Protein AF-A0A177WZE9-F1 (afdb_monomer)

Mean predicted aligned error: 14.13 Å

Structure (mmCIF, N/CA/C/O backbone):
data_AF-A0A177WZE9-F1
#
_entry.id   AF-A0A177WZE9-F1
#
loop_
_atom_site.group_PDB
_atom_site.id
_atom_site.type_symbol
_atom_site.label_atom_id
_atom_site.label_alt_id
_atom_site.label_comp_id
_atom_site.label_asym_id
_atom_site.label_entity_id
_atom_site.label_seq_id
_atom_site.pdbx_PDB_ins_code
_atom_site.Cartn_x
_atom_site.Cartn_y
_atom_site.Cartn_z
_atom_site.occupancy
_atom_site.B_iso_or_equiv
_atom_site.auth_seq_id
_atom_site.auth_comp_id
_atom_site.auth_asym_id
_atom_site.auth_atom_id
_atom_site.pdbx_PDB_model_num
ATOM 1 N N . MET A 1 1 ? -61.188 43.857 -33.840 1.00 42.66 1 MET A N 1
ATOM 2 C CA . MET A 1 1 ? -60.409 44.611 -34.846 1.00 42.66 1 MET A CA 1
ATOM 3 C C . MET A 1 1 ? -59.481 45.565 -34.112 1.00 42.66 1 MET A C 1
ATOM 5 O O . MET A 1 1 ? -59.879 46.108 -33.093 1.00 42.66 1 MET A O 1
ATOM 9 N N . SER A 1 2 ? -58.241 45.613 -34.587 1.00 43.88 2 SER A N 1
ATOM 10 C CA . SER A 1 2 ? -56.995 46.125 -34.006 1.00 43.88 2 SER A CA 1
ATOM 11 C C . SER A 1 2 ? -56.994 47.527 -33.392 1.00 43.88 2 SER A C 1
ATOM 13 O O . SER A 1 2 ? -57.541 48.448 -33.984 1.00 43.88 2 SER A O 1
ATOM 15 N N . SER A 1 3 ? -56.200 47.677 -32.324 1.00 51.22 3 SER A N 1
ATOM 16 C CA . SER A 1 3 ? -55.389 48.871 -32.043 1.00 51.22 3 SER A CA 1
ATOM 17 C C . SER A 1 3 ? -54.053 48.431 -31.434 1.00 51.22 3 SER A C 1
ATOM 19 O O . SER A 1 3 ? -54.026 47.704 -30.443 1.00 51.22 3 SER A O 1
ATOM 21 N N . ALA A 1 4 ? -52.959 48.825 -32.084 1.00 50.69 4 ALA A N 1
ATOM 22 C CA . ALA A 1 4 ? -51.582 48.535 -31.706 1.00 50.69 4 ALA A CA 1
ATOM 23 C C . ALA A 1 4 ? -51.112 49.460 -30.574 1.00 50.69 4 ALA A C 1
ATOM 25 O O . ALA A 1 4 ? -51.433 50.647 -30.576 1.00 50.69 4 ALA A O 1
ATOM 26 N N . ILE A 1 5 ? -50.296 48.932 -29.659 1.00 47.12 5 ILE A N 1
ATOM 27 C CA . ILE A 1 5 ? -49.427 49.741 -28.801 1.00 47.12 5 ILE A CA 1
ATOM 28 C C . ILE A 1 5 ? -48.000 49.250 -29.019 1.00 47.12 5 ILE A C 1
ATOM 30 O O . ILE A 1 5 ? -47.681 48.078 -28.833 1.00 47.12 5 ILE A O 1
ATOM 34 N N . VAL A 1 6 ? -47.183 50.184 -29.491 1.00 52.0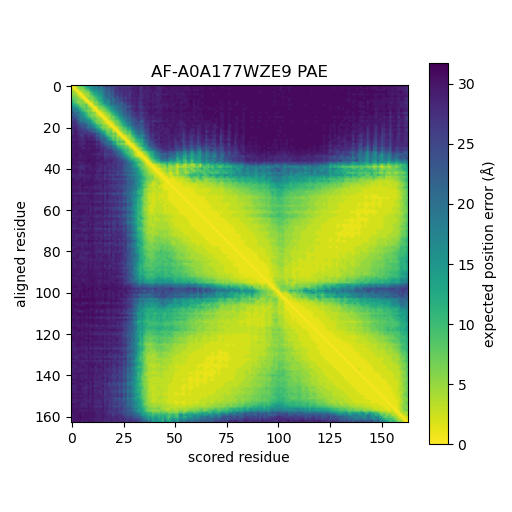0 6 VAL A N 1
ATOM 35 C CA . VAL A 1 6 ? -45.767 50.056 -29.813 1.00 52.00 6 VAL A CA 1
ATOM 36 C C . VAL A 1 6 ? -44.980 50.298 -28.529 1.00 52.00 6 VAL A C 1
ATOM 38 O O . VAL A 1 6 ? -45.183 51.323 -27.881 1.00 52.00 6 VAL A O 1
ATOM 41 N N . VAL A 1 7 ? -44.071 49.392 -28.172 1.00 44.47 7 VAL A N 1
ATOM 42 C CA . VAL A 1 7 ? -43.011 49.675 -27.196 1.00 44.47 7 VAL A CA 1
ATOM 43 C C . VAL A 1 7 ? -41.685 49.244 -27.807 1.00 44.47 7 VAL A C 1
ATOM 45 O O . VAL A 1 7 ? -41.470 48.073 -28.107 1.00 44.47 7 VAL A O 1
ATOM 48 N N . SER A 1 8 ? -40.835 50.244 -28.029 1.00 43.09 8 SER A N 1
ATOM 49 C CA . SER A 1 8 ? -39.489 50.150 -28.581 1.00 43.09 8 SER A CA 1
ATOM 50 C C . SER A 1 8 ? -38.566 49.312 -27.701 1.00 43.09 8 SER A C 1
ATOM 52 O O . SER A 1 8 ? -38.326 49.658 -26.545 1.00 43.09 8 SER A O 1
ATOM 54 N N . THR A 1 9 ? -37.955 48.277 -28.266 1.00 48.22 9 THR A N 1
ATOM 55 C CA . THR A 1 9 ? -36.716 47.709 -27.730 1.00 48.22 9 THR A CA 1
ATOM 56 C C . THR A 1 9 ? -35.551 48.451 -28.372 1.00 48.22 9 THR A C 1
ATOM 58 O O . THR A 1 9 ? -35.278 48.291 -29.558 1.00 48.22 9 THR A O 1
ATOM 61 N N . SER A 1 10 ? -34.910 49.321 -27.593 1.00 46.50 10 SER A N 1
ATOM 62 C CA . SER A 1 10 ? -33.659 49.978 -27.965 1.00 46.50 10 SER A CA 1
ATOM 63 C C . SER A 1 10 ? -32.565 48.921 -28.092 1.00 46.50 10 SER A C 1
ATOM 65 O O . SER A 1 10 ? -32.065 48.411 -27.093 1.00 46.50 10 SER A O 1
ATOM 67 N N . GLU A 1 11 ? -32.212 48.590 -29.325 1.00 50.66 11 GLU A N 1
ATOM 68 C CA . GLU A 1 11 ? -31.071 47.753 -29.665 1.00 50.66 11 GLU A CA 1
ATOM 69 C C . GLU A 1 11 ? -29.803 48.622 -29.580 1.00 50.66 11 GLU A C 1
ATOM 71 O O . GLU A 1 11 ? -29.525 49.431 -30.461 1.00 50.66 11 GLU A O 1
ATOM 76 N N . SER A 1 12 ? -29.061 48.515 -28.474 1.00 52.50 12 SER A N 1
ATOM 77 C CA . SER A 1 12 ? -27.662 48.958 -28.433 1.00 52.50 12 SER A CA 1
ATOM 78 C C . SER A 1 12 ? -26.795 47.805 -28.937 1.00 52.50 12 SER A C 1
ATOM 80 O O . SER A 1 12 ? -26.857 46.728 -28.338 1.00 52.50 12 SER A O 1
ATOM 82 N N . PRO A 1 13 ? -25.968 47.981 -29.982 1.00 56.03 13 PRO A N 1
ATOM 83 C CA . PRO A 1 13 ? -25.019 46.948 -30.361 1.00 56.03 13 PRO A CA 1
ATOM 84 C C . PRO A 1 13 ? -23.968 46.805 -29.253 1.00 56.03 13 PRO A C 1
ATOM 86 O O . PRO A 1 13 ? -23.344 47.780 -28.828 1.00 56.03 13 PRO A O 1
ATOM 89 N N . ALA A 1 14 ? -23.798 45.578 -28.759 1.00 50.84 14 ALA A N 1
ATOM 90 C CA . ALA A 1 14 ? -22.711 45.231 -27.856 1.00 50.84 14 ALA A CA 1
ATOM 91 C C . ALA A 1 14 ? -21.355 45.425 -28.569 1.00 50.84 14 ALA A C 1
ATOM 93 O O . ALA A 1 14 ? -21.261 45.179 -29.774 1.00 50.84 14 ALA A O 1
ATOM 94 N N . PRO A 1 15 ? -20.301 45.862 -27.858 1.00 50.53 15 PRO A N 1
ATOM 95 C CA . PRO A 1 15 ? -18.991 46.092 -28.453 1.00 50.53 15 PRO A CA 1
ATOM 96 C C . PRO A 1 15 ? -18.382 44.780 -28.961 1.00 50.53 15 PRO A C 1
ATOM 98 O O . PRO A 1 15 ? -18.280 43.796 -28.227 1.00 50.53 15 PRO A O 1
ATOM 101 N N . THR A 1 16 ? -17.952 44.785 -30.221 1.00 48.97 16 THR A N 1
ATOM 102 C CA . THR A 1 16 ? -17.161 43.714 -30.827 1.00 48.97 16 THR A CA 1
ATOM 103 C C . THR A 1 16 ? -15.788 43.682 -30.159 1.00 48.97 16 THR A C 1
ATOM 105 O O . THR A 1 16 ? -14.954 44.551 -30.406 1.00 48.97 16 THR A O 1
ATOM 108 N N . PHE A 1 17 ? -15.549 42.695 -29.299 1.00 52.44 17 PHE A N 1
ATOM 109 C CA . PHE A 1 17 ? -14.203 42.379 -28.833 1.00 52.44 17 PHE A CA 1
ATOM 110 C C . PHE A 1 17 ? -13.516 41.507 -29.887 1.00 52.44 17 PHE A C 1
ATOM 112 O O . PHE A 1 17 ? -13.945 40.384 -30.151 1.00 52.44 17 PHE A O 1
ATOM 119 N N . GLU A 1 18 ? -12.457 42.037 -30.501 1.00 51.25 18 GLU A N 1
ATOM 120 C CA . GLU A 1 18 ? -11.486 41.238 -31.250 1.00 51.25 18 GLU A CA 1
ATOM 121 C C . GLU A 1 18 ? -10.925 40.124 -30.349 1.00 51.25 18 GLU A C 1
ATOM 123 O O . GLU A 1 18 ? -10.558 40.392 -29.199 1.00 51.25 18 GLU A O 1
ATOM 128 N N . PRO A 1 19 ? -10.816 38.876 -30.833 1.00 46.66 19 PRO A N 1
ATOM 129 C CA . PRO A 1 19 ? -10.099 37.850 -30.102 1.00 46.66 19 PRO A CA 1
ATOM 130 C C . PRO A 1 19 ? -8.591 38.111 -30.205 1.00 46.66 19 PRO A C 1
ATOM 132 O O . PRO A 1 19 ? -7.991 38.014 -31.275 1.00 46.66 19 PRO A O 1
ATOM 135 N N . SER A 1 20 ? -7.974 38.412 -29.063 1.00 49.28 20 SER A N 1
ATOM 136 C CA . SER A 1 20 ? -6.521 38.390 -28.884 1.00 49.28 20 SER A CA 1
ATOM 137 C C . SER A 1 20 ? -5.935 37.032 -29.307 1.00 49.28 20 SER A C 1
ATOM 139 O O . SER A 1 20 ? -6.577 35.995 -29.097 1.00 49.28 20 SER A O 1
ATOM 141 N N . PRO A 1 21 ? -4.706 36.997 -29.856 1.00 44.19 21 PRO A N 1
ATOM 142 C CA . PRO A 1 21 ? -4.074 35.758 -30.285 1.00 44.19 21 PRO A CA 1
ATOM 143 C C . PRO A 1 21 ? -3.909 34.828 -29.083 1.00 44.19 21 PRO A C 1
ATOM 145 O O . PRO A 1 21 ? -3.217 35.136 -28.113 1.00 44.19 21 PRO A O 1
ATOM 148 N N . SER A 1 22 ? -4.591 33.686 -29.147 1.00 38.25 22 SER A N 1
ATOM 149 C CA . SER A 1 22 ? -4.515 32.658 -28.121 1.00 38.25 22 SER A CA 1
ATOM 150 C C . SER A 1 22 ? -3.122 32.047 -28.134 1.00 38.25 22 SER A C 1
ATOM 152 O O . SER A 1 22 ? -2.678 31.465 -29.122 1.00 38.25 22 SER A O 1
ATOM 154 N N . THR A 1 23 ? -2.429 32.196 -27.013 1.00 43.56 23 THR A N 1
ATOM 155 C CA . THR A 1 23 ? -1.255 31.409 -26.668 1.00 43.56 23 THR A CA 1
ATOM 156 C C . THR A 1 23 ? -1.685 29.946 -26.612 1.00 43.56 23 THR A C 1
ATOM 158 O O . THR A 1 23 ? -2.382 29.537 -25.685 1.00 43.56 23 THR A O 1
ATOM 161 N N . SER A 1 24 ? -1.297 29.152 -27.608 1.00 38.94 24 SER A N 1
ATOM 162 C CA . SER A 1 24 ? -1.459 27.696 -27.600 1.00 38.94 24 SER A CA 1
ATOM 163 C C . SER A 1 24 ? -0.492 27.078 -26.590 1.00 38.94 24 SER A C 1
ATOM 165 O O . SER A 1 24 ? 0.493 26.436 -26.944 1.00 38.94 24 SER A O 1
ATOM 167 N N . GLY A 1 25 ? -0.758 27.302 -25.305 1.00 39.25 25 GLY A N 1
ATOM 168 C CA . GLY A 1 25 ? -0.211 26.509 -24.219 1.00 39.25 25 GLY A CA 1
ATOM 169 C C . GLY A 1 25 ? -0.924 25.166 -24.215 1.00 39.25 25 GLY A C 1
ATOM 170 O O . GLY A 1 25 ? -1.951 25.003 -23.565 1.00 39.25 25 GLY A O 1
ATOM 171 N N . SER A 1 26 ? -0.398 24.208 -24.975 1.00 35.06 26 SER A N 1
ATOM 172 C CA . SER A 1 26 ? -0.750 22.798 -24.823 1.00 35.06 26 SER A CA 1
ATOM 173 C C . SER A 1 26 ? -0.264 22.341 -23.443 1.00 35.06 26 SER A C 1
ATOM 175 O O . SER A 1 26 ? 0.868 21.889 -23.272 1.00 35.06 26 SER A O 1
ATOM 177 N N . SER A 1 27 ? -1.118 22.479 -22.437 1.00 36.44 27 SER A N 1
ATOM 178 C CA . SER A 1 27 ? -1.025 21.709 -21.203 1.00 36.44 27 SER A CA 1
ATOM 179 C C . SER A 1 27 ? -1.871 20.461 -21.411 1.00 36.44 27 SER A C 1
ATOM 181 O O . SER A 1 27 ? -3.079 20.465 -21.182 1.00 36.44 27 SER A O 1
ATOM 183 N N . SER A 1 28 ? -1.240 19.407 -21.929 1.00 37.03 28 SER A N 1
ATOM 184 C CA . SER A 1 28 ? -1.854 18.080 -21.948 1.00 37.03 28 SER A CA 1
ATOM 185 C C . SER A 1 28 ? -2.088 17.622 -20.503 1.00 37.03 28 SER A C 1
ATOM 187 O O . SER A 1 28 ? -1.255 17.904 -19.637 1.00 37.03 28 SER A O 1
ATOM 189 N N . PRO A 1 29 ? -3.224 16.969 -20.214 1.00 44.38 29 PRO A N 1
ATOM 190 C CA . PRO A 1 29 ? -3.600 16.629 -18.855 1.00 44.38 29 PRO A CA 1
ATOM 191 C C . PRO A 1 29 ? -2.622 15.603 -18.286 1.00 44.38 29 PRO A C 1
ATOM 193 O O . PRO A 1 29 ? -2.281 14.620 -18.945 1.00 44.38 29 PRO A O 1
ATOM 196 N N . SER A 1 30 ? -2.222 15.822 -17.036 1.00 44.66 30 SER A N 1
ATOM 197 C CA . SER A 1 30 ? -1.612 14.824 -16.161 1.00 44.66 30 SER A CA 1
ATOM 198 C C . SER A 1 30 ? -2.611 13.685 -15.947 1.00 44.66 30 SER A C 1
ATOM 200 O O . SER A 1 30 ? -3.354 13.654 -14.968 1.00 44.66 30 SER A O 1
ATOM 202 N N . GLY A 1 31 ? -2.685 12.785 -16.923 1.00 34.53 31 GLY A N 1
ATOM 203 C CA . GLY A 1 31 ? -3.415 11.539 -16.830 1.00 34.53 31 GLY A CA 1
ATOM 204 C C . GLY A 1 31 ? -2.629 10.587 -15.948 1.00 34.53 31 GLY A C 1
ATOM 205 O O . GLY A 1 31 ? -1.679 9.962 -16.401 1.00 34.53 31 GLY A O 1
ATOM 206 N N . SER A 1 32 ? -3.058 10.461 -14.699 1.00 39.91 32 SER A N 1
ATOM 207 C CA . SER A 1 32 ? -2.791 9.342 -13.794 1.00 39.91 32 SER A CA 1
ATOM 208 C C . SER A 1 32 ? -3.469 8.058 -14.301 1.00 39.91 32 SER A C 1
ATOM 210 O O . SER A 1 32 ? -4.258 7.418 -13.609 1.00 39.91 32 SER A O 1
ATOM 212 N N . GLY A 1 33 ? -3.206 7.710 -15.558 1.00 37.84 33 GLY A N 1
ATOM 213 C CA . GLY A 1 33 ? -3.450 6.383 -16.098 1.00 37.84 33 GLY A CA 1
ATOM 214 C C . GLY A 1 33 ? -2.174 5.561 -15.947 1.00 37.84 33 GLY A C 1
ATOM 215 O O . GLY A 1 33 ? -1.088 6.139 -16.027 1.00 37.84 33 GLY A O 1
ATOM 216 N N . PRO A 1 34 ? -2.267 4.237 -15.731 1.00 44.34 34 PRO A N 1
ATOM 217 C CA . PRO A 1 34 ? -1.082 3.398 -15.813 1.00 44.34 34 PRO A CA 1
ATOM 218 C C . PRO A 1 34 ? -0.407 3.655 -17.169 1.00 44.34 34 PRO A C 1
ATOM 220 O O . PRO A 1 34 ? -1.127 3.813 -18.168 1.00 44.34 34 PRO A O 1
ATOM 223 N N . PRO A 1 35 ? 0.936 3.730 -17.225 1.00 51.84 35 PRO A N 1
ATOM 224 C CA . PRO A 1 35 ? 1.638 3.879 -18.489 1.00 51.84 35 PRO A CA 1
ATOM 225 C C . PRO A 1 35 ? 1.098 2.822 -19.449 1.00 51.84 35 PRO A C 1
ATOM 227 O O . PRO A 1 35 ? 0.908 1.665 -19.064 1.00 51.84 35 PRO A O 1
ATOM 230 N N . SER A 1 36 ? 0.762 3.237 -20.673 1.00 48.22 36 SER A N 1
ATOM 231 C CA . SER A 1 36 ? 0.282 2.313 -21.699 1.00 48.22 36 SER A CA 1
ATOM 232 C C . SER A 1 36 ? 1.358 1.249 -21.868 1.00 48.22 36 SER A C 1
ATOM 234 O O . SER A 1 36 ? 2.426 1.538 -22.396 1.00 48.22 36 SER A O 1
ATOM 236 N N . ALA A 1 37 ? 1.108 0.057 -21.324 1.00 56.72 37 ALA A N 1
ATOM 237 C CA . ALA A 1 37 ? 2.094 -1.002 -21.162 1.00 56.72 37 ALA A CA 1
ATOM 238 C C . ALA A 1 37 ? 2.401 -1.647 -22.518 1.00 56.72 37 ALA A C 1
ATOM 240 O O . ALA A 1 37 ? 1.994 -2.771 -22.811 1.00 56.72 37 ALA A O 1
ATOM 241 N N . ILE A 1 38 ? 3.084 -0.903 -23.382 1.00 67.69 38 ILE A N 1
ATOM 242 C CA . ILE A 1 38 ? 3.558 -1.380 -24.668 1.00 67.69 38 ILE A CA 1
ATOM 243 C C . ILE A 1 38 ? 4.840 -2.156 -24.381 1.00 67.69 38 ILE A C 1
ATOM 245 O O . ILE A 1 38 ? 5.869 -1.592 -24.018 1.00 67.69 38 ILE A O 1
ATOM 249 N N . LEU A 1 39 ? 4.772 -3.479 -24.515 1.00 77.19 39 LEU A N 1
ATOM 250 C CA . LEU A 1 39 ? 5.973 -4.305 -24.540 1.00 77.19 39 LEU A CA 1
ATOM 251 C C . LEU A 1 39 ? 6.741 -3.997 -25.824 1.00 77.19 39 LEU A C 1
ATOM 253 O O . LEU A 1 39 ? 6.218 -4.192 -26.925 1.00 77.19 39 LEU A O 1
ATOM 257 N N . PHE A 1 40 ? 7.991 -3.561 -25.691 1.00 78.69 40 PHE A N 1
ATOM 258 C CA . PHE A 1 40 ? 8.844 -3.370 -26.856 1.00 78.69 40 PHE A CA 1
ATOM 259 C C . PHE A 1 40 ? 9.209 -4.729 -27.462 1.00 78.69 40 PHE A C 1
ATOM 261 O O . PHE A 1 40 ? 9.665 -5.636 -26.756 1.00 78.69 40 PHE A O 1
ATOM 268 N N . GLN A 1 41 ? 8.997 -4.871 -28.772 1.00 80.62 41 GLN A N 1
ATOM 269 C CA . GLN A 1 41 ? 9.392 -6.055 -29.539 1.00 80.62 41 GLN A CA 1
ATOM 270 C C . GLN A 1 41 ? 10.912 -6.077 -29.748 1.00 80.62 41 GLN A C 1
ATOM 272 O O . GLN A 1 41 ? 11.508 -5.008 -29.813 1.00 80.62 41 GLN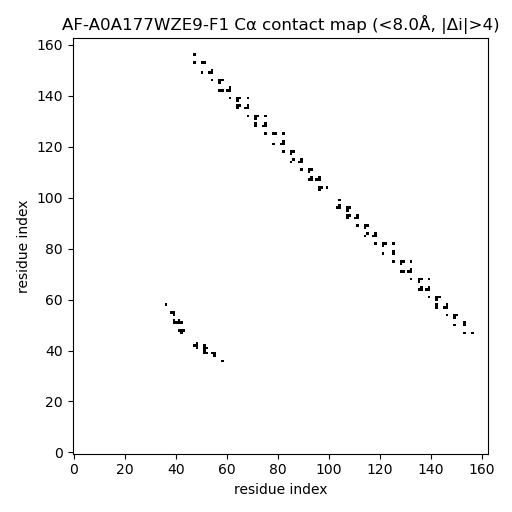 A O 1
ATOM 277 N N . PRO A 1 42 ? 11.556 -7.249 -29.886 1.00 77.88 42 PRO A N 1
ATOM 278 C CA . PRO A 1 42 ? 12.998 -7.342 -30.124 1.00 77.88 42 PRO A CA 1
ATOM 279 C C . PRO A 1 42 ? 13.469 -6.481 -31.311 1.00 77.88 42 PRO A C 1
ATOM 281 O O . PRO A 1 42 ? 12.817 -6.456 -32.353 1.00 77.88 42 PRO A O 1
ATOM 284 N N . HIS A 1 43 ? 14.614 -5.806 -31.160 1.00 79.12 43 HIS A N 1
ATOM 285 C CA . HIS A 1 43 ? 15.216 -4.944 -32.185 1.00 79.12 43 HIS A CA 1
ATOM 286 C C . HIS A 1 43 ? 16.503 -5.566 -32.747 1.00 79.12 43 HIS A C 1
ATOM 288 O O . HIS A 1 43 ? 17.180 -6.323 -32.052 1.00 79.12 43 HIS A O 1
ATOM 294 N N . SER A 1 44 ? 16.841 -5.261 -34.002 1.00 81.25 44 SER A N 1
ATOM 295 C CA . SER A 1 44 ? 18.051 -5.772 -34.663 1.00 81.25 44 SER A CA 1
ATOM 296 C C . SER A 1 44 ? 19.329 -5.087 -34.170 1.00 81.25 44 SER A C 1
ATOM 298 O O . SER A 1 44 ? 20.354 -5.746 -34.017 1.00 81.25 44 SER A O 1
ATOM 300 N N . ASP A 1 45 ? 19.270 -3.781 -33.891 1.00 83.81 45 ASP A N 1
ATOM 301 C CA . ASP A 1 45 ? 20.356 -3.064 -33.218 1.00 83.81 45 ASP A CA 1
ATOM 302 C C . ASP A 1 45 ? 20.497 -3.525 -31.759 1.00 83.81 45 ASP A C 1
ATOM 304 O O . ASP A 1 45 ? 19.559 -3.428 -30.962 1.00 83.81 45 ASP A O 1
ATOM 308 N N . THR A 1 46 ? 21.694 -3.990 -31.401 1.00 84.12 46 THR A N 1
ATOM 309 C CA . THR A 1 46 ? 22.013 -4.539 -30.078 1.00 84.12 46 THR A CA 1
ATOM 310 C C . THR A 1 46 ? 21.831 -3.525 -28.943 1.00 84.12 46 THR A C 1
ATOM 312 O O . THR A 1 46 ? 21.439 -3.906 -27.838 1.00 84.12 46 THR A O 1
ATOM 315 N N . ARG A 1 47 ? 22.110 -2.232 -29.166 1.00 83.44 47 ARG A N 1
ATOM 316 C CA . ARG A 1 47 ? 21.967 -1.193 -28.130 1.00 83.44 47 ARG A CA 1
ATOM 317 C C . ARG A 1 47 ? 20.494 -0.919 -27.845 1.00 83.44 47 ARG A C 1
ATOM 319 O O . ARG A 1 47 ? 20.103 -0.885 -26.678 1.00 83.44 47 ARG A O 1
ATOM 326 N N . VAL A 1 48 ? 19.680 -0.797 -28.892 1.00 85.94 48 VAL A N 1
ATOM 327 C CA . VAL A 1 48 ? 18.224 -0.623 -28.782 1.00 85.94 48 VAL A CA 1
ATOM 328 C C . VAL A 1 48 ? 17.576 -1.872 -28.173 1.00 85.94 48 VAL A C 1
ATOM 330 O O . VAL A 1 48 ? 16.775 -1.762 -27.246 1.00 85.94 48 VAL A O 1
ATOM 333 N N . ALA A 1 49 ? 17.995 -3.070 -28.594 1.00 87.06 49 ALA A N 1
ATOM 334 C CA . ALA A 1 49 ? 17.502 -4.336 -28.052 1.00 87.06 49 ALA A CA 1
ATOM 335 C C . ALA A 1 49 ? 17.762 -4.477 -26.541 1.00 87.06 49 ALA A C 1
ATOM 337 O O . ALA A 1 49 ? 16.887 -4.928 -25.796 1.00 87.06 49 ALA A O 1
ATOM 338 N N . ASN A 1 50 ? 18.937 -4.048 -26.068 1.00 88.94 50 ASN A N 1
ATOM 339 C CA . ASN A 1 50 ? 19.265 -4.052 -24.642 1.00 88.94 50 ASN A CA 1
ATOM 340 C C . ASN A 1 50 ? 18.363 -3.105 -23.839 1.00 88.94 50 ASN A C 1
ATOM 342 O O . ASN A 1 50 ? 17.902 -3.472 -22.758 1.00 88.94 50 ASN A O 1
ATOM 346 N N . LEU A 1 51 ? 18.070 -1.912 -24.367 1.00 91.31 51 LEU A N 1
ATOM 347 C CA . LEU A 1 51 ? 17.160 -0.964 -23.717 1.00 91.31 51 LEU A CA 1
ATOM 348 C C . LEU A 1 51 ? 15.722 -1.481 -23.678 1.00 91.31 51 LEU A C 1
ATOM 350 O O . LEU A 1 51 ? 15.072 -1.379 -22.641 1.00 91.31 51 LEU A O 1
ATOM 354 N N . PHE A 1 52 ? 15.247 -2.095 -24.762 1.00 92.50 52 PHE A N 1
ATOM 355 C CA . PHE A 1 52 ? 13.919 -2.710 -24.820 1.00 92.50 52 PHE A CA 1
ATOM 356 C C . PHE A 1 52 ? 13.779 -3.844 -23.804 1.00 92.50 52 PHE A C 1
ATOM 358 O O . PHE A 1 52 ? 12.806 -3.900 -23.052 1.00 92.50 52 PHE A O 1
ATOM 365 N N . SER A 1 53 ? 14.778 -4.727 -23.735 1.00 92.00 53 SER A N 1
ATOM 366 C CA . SER A 1 53 ? 14.825 -5.812 -22.752 1.00 92.00 53 SER A CA 1
ATOM 367 C C . SER A 1 53 ? 14.813 -5.278 -21.314 1.00 92.00 53 SER A C 1
ATOM 369 O O . SER A 1 53 ? 14.065 -5.767 -20.459 1.00 92.00 53 SER A O 1
ATOM 371 N N . TYR A 1 54 ? 15.592 -4.225 -21.053 1.00 94.00 54 TYR A N 1
ATOM 372 C CA . TYR A 1 54 ? 15.633 -3.574 -19.749 1.00 94.00 54 TYR A CA 1
ATOM 373 C C . TYR A 1 54 ? 14.293 -2.919 -19.384 1.00 94.00 54 TYR A C 1
ATOM 375 O O . TYR A 1 54 ? 13.787 -3.165 -18.289 1.00 94.00 54 TYR A O 1
ATOM 383 N N . TYR A 1 55 ? 13.665 -2.180 -20.306 1.00 94.19 55 TYR A N 1
ATOM 384 C CA . TYR A 1 55 ? 12.327 -1.610 -20.112 1.00 94.19 55 TYR A CA 1
ATOM 385 C C . TYR A 1 55 ? 11.296 -2.695 -19.797 1.00 94.19 55 TYR A C 1
ATOM 387 O O . TYR A 1 55 ? 10.596 -2.613 -18.792 1.00 94.19 55 TYR A O 1
ATOM 395 N N . ASN A 1 56 ? 11.250 -3.761 -20.600 1.00 92.69 56 ASN A N 1
ATOM 396 C CA . ASN A 1 56 ? 10.311 -4.866 -20.404 1.00 92.69 56 ASN A CA 1
ATOM 397 C C . ASN A 1 56 ? 10.514 -5.565 -19.048 1.00 92.69 56 ASN A C 1
ATOM 399 O O . ASN A 1 56 ? 9.555 -6.053 -18.447 1.00 92.69 56 ASN A O 1
ATOM 403 N N . THR A 1 57 ? 11.751 -5.614 -18.548 1.00 94.50 57 THR A N 1
ATOM 404 C CA . THR A 1 57 ? 12.057 -6.138 -17.210 1.00 94.50 57 THR A CA 1
ATOM 405 C C . THR A 1 57 ? 11.511 -5.221 -16.118 1.00 94.50 57 THR A C 1
ATOM 407 O O . THR A 1 57 ? 10.855 -5.704 -15.195 1.00 94.50 57 THR A O 1
ATOM 410 N N . LEU A 1 58 ? 11.726 -3.907 -16.238 1.00 95.69 58 LEU A N 1
ATOM 411 C CA . LEU A 1 58 ? 11.171 -2.923 -15.307 1.00 95.69 58 LEU A CA 1
ATOM 412 C C . LEU A 1 58 ? 9.638 -2.942 -15.312 1.00 95.69 58 LEU A C 1
ATOM 414 O O . LEU A 1 58 ? 9.041 -2.965 -14.243 1.00 95.69 58 LEU A O 1
ATOM 418 N N . LEU A 1 59 ? 9.007 -3.038 -16.485 1.00 94.62 59 LEU A N 1
ATOM 419 C CA . LEU A 1 59 ? 7.553 -3.130 -16.631 1.00 94.62 59 LEU A CA 1
ATOM 420 C C . LEU A 1 59 ? 6.976 -4.356 -15.907 1.00 94.62 59 LEU A C 1
ATOM 422 O O . LEU A 1 59 ? 5.959 -4.253 -15.225 1.00 94.62 59 LEU A O 1
ATOM 426 N N . LYS A 1 60 ? 7.636 -5.519 -15.996 1.00 93.94 60 LYS A N 1
ATOM 427 C CA . LYS A 1 60 ? 7.225 -6.714 -15.236 1.00 93.94 60 LYS A CA 1
ATOM 428 C C 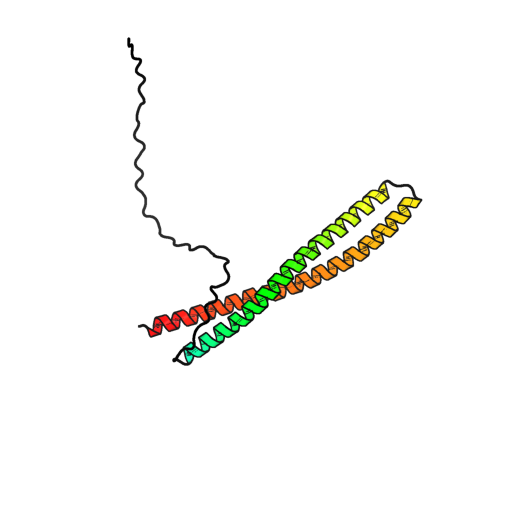. LYS A 1 60 ? 7.314 -6.493 -13.726 1.00 93.94 60 LYS A C 1
ATOM 430 O O . LYS A 1 60 ? 6.392 -6.875 -13.009 1.00 93.94 60 LYS A O 1
ATOM 435 N N . GLN A 1 61 ? 8.403 -5.884 -13.251 1.00 95.94 61 GLN A N 1
ATOM 436 C CA . GLN A 1 61 ? 8.580 -5.568 -11.829 1.00 95.94 61 GLN A CA 1
ATOM 437 C C . GLN A 1 61 ? 7.534 -4.557 -11.348 1.00 95.94 61 GLN A C 1
ATOM 439 O O . GLN A 1 61 ? 6.921 -4.771 -10.305 1.00 95.94 61 GLN A O 1
ATOM 444 N N . TYR A 1 62 ? 7.288 -3.504 -12.134 1.00 96.50 62 TYR A N 1
ATOM 445 C CA . TYR A 1 62 ? 6.271 -2.492 -11.862 1.00 96.50 62 TYR A CA 1
ATOM 446 C C . TYR A 1 62 ? 4.891 -3.127 -11.731 1.00 96.50 62 TYR A C 1
ATOM 448 O O . TYR A 1 62 ? 4.239 -2.928 -10.715 1.00 96.50 62 TYR A O 1
ATOM 456 N N . ASN A 1 63 ? 4.471 -3.949 -12.696 1.00 94.81 63 ASN A N 1
ATOM 457 C CA . ASN A 1 63 ? 3.151 -4.582 -12.666 1.00 94.81 63 ASN A CA 1
ATOM 458 C C . ASN A 1 63 ? 2.960 -5.470 -11.428 1.00 94.81 63 ASN A C 1
ATOM 460 O O . ASN A 1 63 ? 1.896 -5.447 -10.811 1.00 94.81 63 ASN A O 1
ATOM 464 N N . LEU A 1 64 ? 3.994 -6.227 -11.043 1.00 96.06 64 LEU A N 1
ATOM 465 C CA . LEU A 1 64 ? 3.958 -7.064 -9.844 1.00 96.06 64 LEU A CA 1
ATOM 466 C C . LEU A 1 64 ? 3.822 -6.214 -8.571 1.00 96.06 64 LEU A C 1
ATOM 468 O O . LEU A 1 64 ? 2.943 -6.472 -7.751 1.00 96.06 64 LEU A O 1
ATOM 472 N N . LYS A 1 65 ? 4.640 -5.166 -8.436 1.00 96.81 65 LYS A N 1
ATOM 473 C CA . LYS A 1 65 ? 4.618 -4.273 -7.270 1.00 96.81 65 LYS A CA 1
ATOM 474 C C . LYS A 1 65 ? 3.372 -3.391 -7.210 1.00 96.81 65 LYS A C 1
ATOM 476 O O . LYS A 1 65 ? 2.868 -3.119 -6.125 1.00 96.81 65 LYS A O 1
ATOM 481 N N . ALA A 1 66 ? 2.834 -2.979 -8.353 1.00 97.06 66 ALA A N 1
ATOM 482 C CA . ALA A 1 66 ? 1.597 -2.212 -8.437 1.00 97.06 66 ALA A CA 1
ATOM 483 C C . ALA A 1 66 ? 0.404 -3.037 -7.938 1.00 97.06 66 ALA A C 1
ATOM 485 O O . ALA A 1 66 ? -0.408 -2.526 -7.167 1.00 97.06 66 ALA A O 1
ATOM 486 N N . ALA A 1 67 ? 0.338 -4.322 -8.307 1.00 96.94 67 ALA A N 1
ATOM 487 C CA . ALA A 1 67 ? -0.676 -5.236 -7.789 1.00 96.94 67 ALA A CA 1
ATOM 488 C C . ALA A 1 67 ? -0.548 -5.433 -6.267 1.00 96.94 67 ALA A C 1
ATOM 490 O O . ALA A 1 67 ? -1.546 -5.352 -5.553 1.00 96.94 67 ALA A O 1
ATOM 491 N N . GLU A 1 68 ? 0.674 -5.627 -5.762 1.00 97.50 68 GLU A N 1
ATOM 492 C CA . GLU A 1 68 ? 0.961 -5.741 -4.323 1.00 97.50 68 GLU A CA 1
ATOM 493 C C . GLU A 1 68 ? 0.550 -4.470 -3.549 1.00 97.50 68 GLU A C 1
ATOM 495 O O . GLU A 1 68 ? -0.176 -4.546 -2.558 1.00 97.50 68 GLU A O 1
ATOM 500 N N . CYS A 1 69 ? 0.921 -3.286 -4.049 1.00 98.12 69 CYS A N 1
ATOM 501 C CA . CYS A 1 69 ? 0.530 -1.990 -3.483 1.00 98.12 69 CYS A CA 1
ATOM 502 C C . CYS A 1 69 ? -1.000 -1.820 -3.419 1.00 98.12 69 CYS A C 1
ATOM 504 O O . CYS A 1 69 ? -1.524 -1.280 -2.442 1.00 98.12 69 CYS A O 1
ATOM 506 N N . GLU A 1 70 ? -1.734 -2.278 -4.436 1.00 97.94 70 GLU A N 1
ATOM 507 C CA . GLU A 1 70 ? -3.194 -2.166 -4.464 1.00 97.94 70 GLU A CA 1
ATOM 508 C C . GLU A 1 70 ? -3.870 -3.077 -3.431 1.00 97.94 70 GLU A C 1
ATOM 510 O O . GLU A 1 70 ? -4.804 -2.653 -2.748 1.00 97.94 70 GLU A O 1
ATOM 515 N N . ILE A 1 71 ? -3.343 -4.289 -3.234 1.00 97.94 71 ILE A N 1
ATOM 516 C CA . ILE A 1 71 ? -3.786 -5.184 -2.158 1.00 97.94 71 ILE A CA 1
ATOM 517 C C . ILE A 1 71 ? -3.561 -4.512 -0.797 1.00 97.94 71 ILE A C 1
ATOM 519 O O . ILE A 1 71 ? -4.500 -4.385 -0.008 1.00 97.94 71 ILE A O 1
ATOM 523 N N . LEU A 1 72 ? -2.354 -3.994 -0.549 1.00 97.75 72 LEU A N 1
ATOM 524 C CA . LEU A 1 72 ? -2.005 -3.334 0.713 1.00 97.75 72 LEU A CA 1
ATOM 525 C C . LEU A 1 72 ? -2.864 -2.091 0.989 1.00 97.75 72 LEU A C 1
ATOM 527 O O . LEU A 1 72 ? -3.269 -1.858 2.131 1.00 97.75 72 LEU A O 1
ATOM 531 N N . LYS A 1 73 ? -3.208 -1.298 -0.038 1.00 97.44 73 LYS A N 1
ATOM 532 C CA . LYS A 1 73 ? -4.160 -0.178 0.097 1.00 97.44 73 LYS A CA 1
ATOM 533 C C . LYS A 1 73 ? -5.514 -0.649 0.622 1.00 97.44 73 LYS A C 1
ATOM 535 O O . LYS A 1 73 ? -6.011 -0.058 1.582 1.00 97.44 73 LYS A O 1
ATOM 540 N N . GLN A 1 74 ? -6.079 -1.696 0.023 1.00 97.75 74 GLN A N 1
ATOM 541 C CA . GLN A 1 74 ? -7.381 -2.233 0.420 1.00 97.75 74 GLN A CA 1
ATOM 542 C C . GLN A 1 74 ? -7.342 -2.834 1.828 1.00 97.75 74 GLN A C 1
ATOM 544 O O . GLN A 1 74 ? -8.283 -2.668 2.605 1.00 97.75 74 GLN A O 1
ATOM 549 N N . GLU A 1 75 ? -6.263 -3.529 2.187 1.00 96.81 75 GLU A N 1
ATOM 550 C CA . GLU A 1 75 ? -6.106 -4.081 3.533 1.00 96.81 75 GLU A CA 1
ATOM 551 C C . GLU A 1 75 ? -5.965 -2.987 4.597 1.00 96.81 75 GLU A C 1
ATOM 553 O O . GLU A 1 75 ? -6.601 -3.073 5.653 1.00 96.81 75 GLU A O 1
ATOM 558 N N . CYS A 1 76 ? -5.209 -1.923 4.305 1.00 96.88 76 CYS A N 1
ATOM 559 C CA . CYS A 1 76 ? -5.101 -0.756 5.180 1.00 96.88 76 CYS A CA 1
ATOM 560 C C . CYS A 1 76 ? -6.466 -0.100 5.401 1.00 96.88 76 CYS A C 1
ATOM 562 O O . CYS A 1 76 ? -6.814 0.218 6.535 1.00 96.88 76 CYS A O 1
ATOM 564 N N . GLU A 1 77 ? -7.259 0.079 4.344 1.00 96.38 77 GLU A N 1
ATOM 565 C CA . GLU A 1 77 ? -8.595 0.669 4.450 1.00 96.38 77 GLU A CA 1
ATOM 566 C C . GLU A 1 77 ? -9.520 -0.181 5.332 1.00 96.38 77 GLU A C 1
ATOM 568 O O . GLU A 1 77 ? -10.133 0.336 6.270 1.00 96.38 77 GLU A O 1
ATOM 573 N N . LYS A 1 78 ? -9.545 -1.502 5.114 1.00 95.94 78 LYS A N 1
ATOM 574 C CA . LYS A 1 78 ? -10.319 -2.442 5.941 1.00 95.94 78 LYS A CA 1
ATOM 575 C C . LYS A 1 78 ? -9.904 -2.378 7.411 1.00 95.94 78 LYS A C 1
ATOM 577 O O . LYS A 1 78 ? -10.763 -2.301 8.289 1.00 95.94 78 LYS A O 1
ATOM 582 N N . ARG A 1 79 ? -8.598 -2.392 7.700 1.00 94.44 79 ARG A N 1
ATOM 583 C CA . ARG A 1 79 ? -8.093 -2.325 9.082 1.00 94.44 79 ARG A CA 1
ATOM 584 C C . ARG A 1 79 ? -8.367 -0.979 9.739 1.00 94.44 79 ARG A C 1
ATOM 586 O O . ARG A 1 79 ? -8.745 -0.961 10.906 1.00 94.44 79 ARG A O 1
ATOM 593 N N . ASN A 1 80 ? -8.254 0.124 9.005 1.00 94.31 80 ASN A N 1
ATOM 594 C CA . ASN A 1 80 ? -8.578 1.454 9.517 1.00 94.31 80 ASN A CA 1
ATOM 595 C C . ASN A 1 80 ? -10.035 1.521 10.012 1.00 94.31 80 ASN A C 1
ATOM 597 O O . ASN A 1 80 ? -10.290 2.014 11.109 1.00 94.31 80 ASN A O 1
ATOM 601 N N . VAL A 1 81 ? -10.984 0.936 9.270 1.00 95.62 81 VAL A N 1
ATOM 602 C CA . VAL A 1 81 ? -12.390 0.837 9.708 1.00 95.62 81 VAL A CA 1
ATOM 603 C C . VAL A 1 81 ? -12.522 0.055 11.022 1.00 95.62 81 VAL A C 1
ATOM 605 O O . VAL A 1 81 ? -13.258 0.471 11.919 1.00 95.62 81 VAL A O 1
ATOM 608 N N . VAL A 1 82 ? -11.790 -1.054 11.178 1.00 94.38 82 VAL A N 1
ATOM 609 C CA . VAL A 1 82 ? -11.798 -1.856 12.416 1.00 94.38 82 VAL A CA 1
ATOM 610 C C . VAL A 1 82 ? -11.230 -1.069 13.597 1.00 94.38 82 VAL A C 1
ATOM 612 O O . VAL A 1 82 ? -11.845 -1.061 14.667 1.00 94.38 82 VAL A O 1
ATOM 615 N N . VAL A 1 83 ? -10.092 -0.392 13.411 1.00 92.62 83 VAL A N 1
ATOM 616 C CA . VAL A 1 83 ? -9.464 0.450 14.442 1.00 92.62 83 VAL A CA 1
ATOM 617 C C . VAL A 1 83 ? -10.442 1.535 14.889 1.00 92.62 83 VAL A C 1
ATOM 619 O O . VAL A 1 83 ? -10.764 1.612 16.073 1.00 92.62 83 VAL A O 1
ATOM 622 N N . GLN A 1 84 ? -11.022 2.286 13.949 1.00 93.31 84 GLN A N 1
ATOM 623 C CA . GLN A 1 84 ? -12.013 3.322 14.254 1.00 93.31 84 GLN A CA 1
ATOM 624 C C . GLN A 1 84 ? -13.235 2.761 14.994 1.00 93.31 84 GLN A C 1
ATOM 626 O O . GLN A 1 84 ? -13.696 3.350 15.975 1.00 93.31 84 GLN A O 1
ATOM 631 N N . GLY A 1 85 ? -13.744 1.599 14.574 1.00 94.38 85 GLY A N 1
ATOM 632 C CA . GLY A 1 85 ? -14.857 0.923 15.239 1.00 94.38 85 GLY A CA 1
ATOM 633 C C . GLY A 1 85 ? -14.546 0.553 16.692 1.00 94.38 85 GLY A C 1
ATOM 634 O O . GLY A 1 85 ? -15.358 0.817 17.585 1.00 94.38 85 GLY A O 1
ATOM 635 N N . LYS A 1 86 ? -13.355 -0.003 16.956 1.00 92.25 86 LYS A N 1
ATOM 636 C CA . LYS A 1 86 ? -12.899 -0.335 18.316 1.00 92.25 86 LYS A CA 1
ATOM 637 C C . LYS A 1 86 ? -12.703 0.918 19.171 1.00 92.25 86 LYS A C 1
ATOM 639 O O . LYS A 1 86 ? -13.162 0.938 20.313 1.00 92.25 86 LYS A O 1
ATOM 644 N N . THR A 1 87 ? -12.127 1.986 18.618 1.00 91.00 87 THR A N 1
ATOM 645 C CA . THR A 1 87 ? -11.986 3.278 19.307 1.00 91.00 87 THR A CA 1
ATOM 646 C C . THR A 1 87 ? -13.347 3.858 19.701 1.00 91.00 87 THR A C 1
ATOM 648 O O . THR A 1 87 ? -13.545 4.261 20.848 1.00 91.00 87 THR A O 1
ATOM 651 N N . LEU A 1 88 ? -14.327 3.849 18.793 1.00 93.44 88 LEU A N 1
ATOM 652 C CA . LEU A 1 88 ? -15.684 4.321 19.088 1.00 93.44 88 LEU A CA 1
ATOM 653 C C . LEU A 1 88 ? -16.364 3.480 20.175 1.00 93.44 88 LEU A C 1
ATOM 655 O O . LEU A 1 88 ? -17.023 4.028 21.064 1.00 93.44 88 LEU A O 1
ATOM 659 N N . LEU A 1 89 ? -16.200 2.156 20.129 1.00 93.06 89 LEU A N 1
ATOM 660 C CA . LEU A 1 89 ? -16.727 1.254 21.151 1.00 93.06 89 LEU A CA 1
ATOM 661 C C . LEU A 1 89 ? -16.098 1.533 22.524 1.00 93.06 89 LEU A C 1
ATOM 663 O O . LEU A 1 89 ? -16.814 1.570 23.529 1.00 93.06 89 LEU A O 1
ATOM 667 N N . TYR A 1 90 ? -14.788 1.779 22.568 1.00 91.12 90 TYR A N 1
ATOM 668 C CA . TYR A 1 90 ? -14.070 2.144 23.787 1.00 91.12 90 TYR A CA 1
ATOM 669 C C . TYR A 1 90 ? -14.620 3.436 24.400 1.00 91.12 90 TYR A C 1
ATOM 671 O O . TYR A 1 90 ? -15.030 3.437 25.562 1.00 91.12 90 TYR A O 1
ATOM 679 N N . ILE A 1 91 ? -14.724 4.504 23.603 1.00 89.56 91 ILE A N 1
ATOM 680 C CA . ILE A 1 91 ? -15.244 5.810 24.039 1.00 89.56 91 ILE A CA 1
ATOM 681 C C . ILE A 1 91 ? -16.673 5.675 24.577 1.00 89.56 91 ILE A C 1
ATOM 683 O O . ILE A 1 91 ? -16.981 6.173 25.660 1.00 89.56 91 ILE A O 1
ATOM 687 N N . ARG A 1 92 ? -17.549 4.953 23.864 1.00 90.19 92 ARG A N 1
ATOM 688 C CA . ARG A 1 92 ? -18.929 4.707 24.316 1.00 90.19 92 ARG A CA 1
ATOM 689 C C . ARG A 1 92 ? -18.983 3.919 25.621 1.00 90.19 92 ARG A C 1
ATOM 691 O O . ARG A 1 92 ? -19.856 4.177 26.446 1.00 90.19 92 ARG A O 1
ATOM 698 N N . THR A 1 93 ? -18.082 2.959 25.811 1.00 89.00 93 THR A N 1
ATOM 699 C CA . THR A 1 93 ? -18.023 2.159 27.042 1.00 89.00 93 THR A CA 1
ATOM 700 C C . THR A 1 93 ? -17.562 3.013 28.220 1.00 89.00 93 THR A C 1
ATOM 702 O O . THR A 1 93 ? -18.194 2.978 29.273 1.00 89.00 93 THR A O 1
ATOM 705 N N . LEU A 1 94 ? -16.540 3.852 28.028 1.00 86.88 94 LEU A N 1
ATOM 706 C CA . LEU A 1 94 ? -16.093 4.812 29.040 1.00 86.88 94 LEU A CA 1
ATOM 707 C C . LEU A 1 94 ? -17.187 5.810 29.431 1.00 86.88 94 LEU A C 1
AT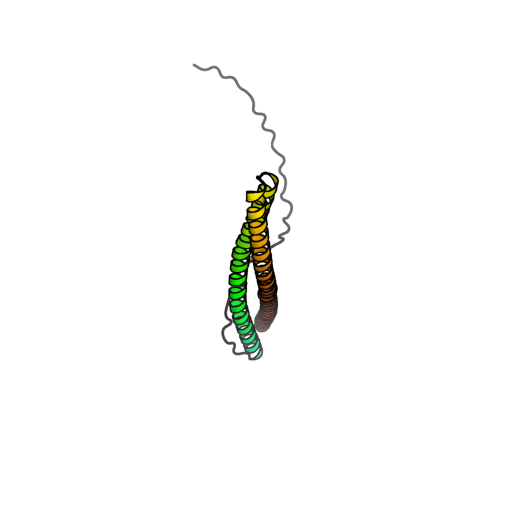OM 709 O O . LEU A 1 94 ? -17.387 6.052 30.618 1.00 86.88 94 LEU A O 1
ATOM 713 N N . ALA A 1 95 ? -17.922 6.346 28.454 1.00 86.00 95 ALA A N 1
ATOM 714 C CA . ALA A 1 95 ? -19.022 7.273 28.711 1.00 86.00 95 ALA A CA 1
ATOM 715 C C . ALA A 1 95 ? -20.157 6.632 29.526 1.00 86.00 95 ALA A C 1
ATOM 717 O O . ALA A 1 95 ? -20.842 7.313 30.279 1.00 86.00 95 ALA A O 1
ATOM 718 N N . LYS A 1 96 ? -20.365 5.314 29.417 1.00 86.44 96 LYS A N 1
ATOM 719 C CA . LYS A 1 96 ? -21.346 4.609 30.255 1.00 86.44 96 LYS A CA 1
ATOM 720 C C . LYS A 1 96 ? -20.868 4.449 31.696 1.00 86.44 96 LYS A C 1
ATOM 722 O O . LYS A 1 96 ? -21.693 4.552 32.597 1.00 86.44 96 LYS A O 1
ATOM 727 N N . CYS A 1 97 ? -19.564 4.260 31.927 1.00 80.56 97 CYS A N 1
ATOM 728 C CA . CYS A 1 97 ? -19.016 4.125 33.281 1.00 80.56 97 CYS A CA 1
ATOM 729 C C . CYS A 1 97 ? -19.362 5.322 34.182 1.00 80.56 97 CYS A C 1
ATOM 731 O O . CYS A 1 97 ? -19.541 5.143 35.383 1.00 80.56 97 CYS A O 1
ATOM 733 N N . THR A 1 98 ? -19.465 6.537 33.638 1.00 76.62 98 THR A N 1
ATOM 734 C CA . THR A 1 98 ? -19.715 7.756 34.426 1.00 76.62 98 THR A CA 1
ATOM 735 C C . THR A 1 98 ? -21.165 7.919 34.893 1.00 76.62 98 THR A C 1
ATOM 737 O O . THR A 1 98 ? -21.427 8.793 35.714 1.00 76.62 98 THR A O 1
ATOM 740 N N . HIS A 1 99 ? -22.102 7.099 34.404 1.00 75.19 99 HIS A N 1
ATOM 741 C CA . HIS A 1 99 ? -23.545 7.267 34.641 1.00 75.19 99 HIS A CA 1
ATOM 742 C C . HIS A 1 99 ? -24.240 6.029 35.232 1.00 75.19 99 HIS A C 1
ATOM 744 O O . HIS A 1 99 ? -25.467 5.980 35.264 1.00 75.19 99 HIS A O 1
ATOM 750 N N . THR A 1 100 ? -23.488 5.023 35.685 1.00 77.00 100 THR A N 1
ATOM 751 C CA . THR A 1 100 ? -24.038 3.741 36.168 1.00 77.00 100 THR A CA 1
ATOM 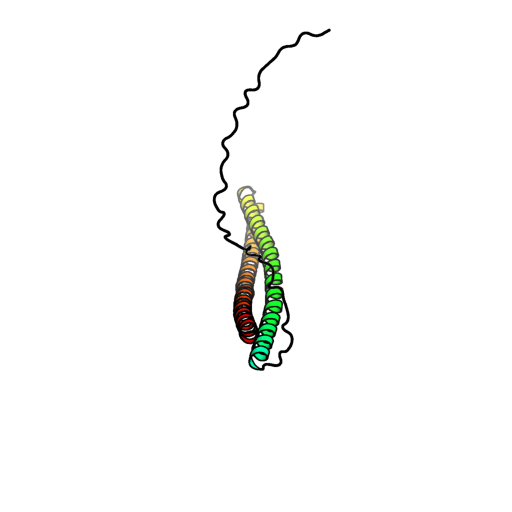752 C C . THR A 1 100 ? -23.701 3.441 37.622 1.00 77.00 100 THR A C 1
ATOM 754 O O . THR A 1 100 ? -22.653 3.849 38.122 1.00 77.00 100 THR A O 1
ATOM 757 N N . ASP A 1 101 ? -24.560 2.633 38.247 1.00 83.44 101 ASP A N 1
ATOM 758 C CA . ASP A 1 101 ? -24.398 2.119 39.607 1.00 83.44 101 ASP A CA 1
ATOM 759 C C . ASP A 1 101 ? -23.056 1.382 39.826 1.00 83.44 101 ASP A C 1
ATOM 761 O O . ASP A 1 101 ? -22.469 0.849 38.874 1.00 83.44 101 ASP A O 1
ATOM 765 N N . PRO A 1 102 ? -22.558 1.291 41.077 1.00 77.62 102 PRO A N 1
ATOM 766 C CA . PRO A 1 102 ? -21.196 0.832 41.378 1.00 77.62 102 PRO A CA 1
ATOM 767 C C . PRO A 1 102 ? -20.837 -0.580 40.882 1.00 77.62 102 PRO A C 1
ATOM 769 O O . PRO A 1 102 ? -19.703 -0.814 40.463 1.00 77.62 102 PRO A O 1
ATOM 772 N N . SER A 1 103 ? -21.778 -1.529 40.906 1.00 77.00 103 SER A N 1
ATOM 773 C CA . SER A 1 103 ? -21.544 -2.905 40.436 1.00 77.00 103 SER A CA 1
ATOM 774 C C . SER A 1 103 ? -21.396 -2.975 38.911 1.00 77.00 103 SER A C 1
ATOM 776 O O . SER A 1 103 ? -20.471 -3.607 38.400 1.00 77.00 103 SER A O 1
ATOM 778 N N . THR A 1 104 ? -22.250 -2.258 38.182 1.00 82.50 104 THR A N 1
ATOM 779 C CA . THR A 1 104 ? -22.198 -2.120 36.719 1.00 82.50 104 THR A CA 1
ATOM 780 C C . THR A 1 104 ? -20.950 -1.352 36.277 1.00 82.50 104 THR A C 1
ATOM 782 O O . THR A 1 104 ? -20.343 -1.682 35.259 1.00 82.50 104 THR A O 1
ATOM 785 N N . ASN A 1 105 ? -20.508 -0.372 37.071 1.00 84.31 105 ASN A N 1
ATOM 786 C CA . ASN A 1 105 ? -19.285 0.390 36.823 1.00 84.31 105 ASN A CA 1
ATOM 787 C C . ASN A 1 105 ? -18.037 -0.513 36.786 1.00 84.31 105 ASN A C 1
ATOM 789 O O . ASN A 1 105 ? -17.240 -0.416 35.852 1.00 84.31 105 ASN A O 1
ATOM 793 N N . LEU A 1 106 ? -17.898 -1.446 37.739 1.00 85.31 106 LEU A N 1
ATOM 794 C CA . LEU A 1 106 ? -16.788 -2.411 37.766 1.00 85.31 106 LEU A CA 1
ATOM 795 C C . LEU A 1 106 ? -16.740 -3.270 36.493 1.00 85.31 106 LEU A C 1
ATOM 797 O O . LEU A 1 106 ? -15.674 -3.427 35.893 1.00 85.31 106 LEU A O 1
ATOM 801 N N . GLN A 1 107 ? -17.891 -3.776 36.040 1.00 86.56 107 GLN A N 1
ATOM 802 C CA . GLN A 1 107 ? -17.975 -4.588 34.823 1.00 86.56 107 GLN A CA 1
ATOM 803 C C . GLN A 1 107 ? -17.681 -3.771 33.556 1.00 86.56 107 GLN A C 1
ATOM 805 O O . GLN A 1 107 ? -16.955 -4.232 32.669 1.00 86.56 107 GLN A O 1
ATOM 810 N N . LEU A 1 108 ? -18.193 -2.540 33.468 1.00 88.12 108 LEU A N 1
ATOM 811 C CA . LEU A 1 108 ? -17.912 -1.640 32.348 1.00 88.12 108 LEU A CA 1
ATOM 812 C C . LEU A 1 108 ? -16.435 -1.228 32.300 1.00 88.12 108 LEU A C 1
ATOM 814 O O . LEU A 1 108 ? -15.871 -1.137 31.213 1.00 88.12 108 LEU A O 1
ATOM 818 N N . LYS A 1 109 ? -15.782 -1.055 33.455 1.00 87.38 109 LYS A N 1
ATOM 819 C CA . LYS A 1 109 ? -14.346 -0.758 33.547 1.00 87.38 109 LYS A CA 1
ATOM 820 C C . LYS A 1 109 ? -13.477 -1.940 33.111 1.00 87.38 109 LYS A C 1
ATOM 822 O O . LYS A 1 109 ? -12.502 -1.751 32.391 1.00 87.38 109 LYS A O 1
ATOM 827 N N . ALA A 1 110 ? -13.845 -3.164 33.490 1.00 88.44 110 ALA A N 1
ATOM 828 C CA . ALA A 1 110 ? -13.183 -4.363 32.976 1.00 88.44 110 ALA A CA 1
ATOM 829 C C . ALA A 1 110 ? -13.353 -4.485 31.450 1.00 88.44 110 ALA A C 1
ATOM 831 O O . ALA A 1 110 ? -12.393 -4.750 30.727 1.00 88.44 110 ALA A O 1
ATOM 832 N N . THR A 1 111 ? -14.562 -4.210 30.951 1.00 89.12 111 THR A N 1
ATOM 833 C CA . THR A 1 111 ? -14.871 -4.232 29.515 1.00 89.12 111 THR A CA 1
ATOM 834 C C . THR A 1 111 ? -14.080 -3.168 28.751 1.00 89.12 111 THR A C 1
ATOM 836 O O . THR A 1 111 ? -13.504 -3.468 27.709 1.00 89.12 111 THR A O 1
ATOM 839 N N . SER A 1 112 ? -13.997 -1.936 29.265 1.00 90.94 112 SER A N 1
ATOM 840 C CA . SER A 1 112 ? -13.245 -0.860 28.614 1.00 90.94 112 SER A CA 1
ATOM 841 C C . SER A 1 112 ? -11.747 -1.158 28.563 1.00 90.94 112 SER A C 1
ATOM 843 O O . SER A 1 112 ? -11.135 -0.922 27.525 1.00 90.94 112 SER A O 1
ATOM 845 N N . ASN A 1 113 ? -11.169 -1.742 29.619 1.00 90.12 113 ASN A N 1
ATOM 846 C CA . ASN A 1 113 ? -9.775 -2.191 29.615 1.00 90.12 113 ASN A CA 1
ATOM 847 C C . ASN A 1 113 ? -9.528 -3.269 28.548 1.00 90.12 113 ASN A C 1
ATOM 849 O O . ASN A 1 113 ? -8.583 -3.152 27.774 1.00 90.12 113 ASN A O 1
ATOM 853 N N . CYS A 1 114 ? -10.417 -4.262 28.438 1.00 91.00 114 CYS A N 1
ATOM 854 C CA . CYS A 1 114 ? -10.316 -5.295 27.404 1.00 91.00 114 CYS A CA 1
ATOM 855 C C . CYS A 1 114 ? -10.411 -4.710 25.983 1.00 91.00 114 CYS A C 1
ATOM 857 O O . CYS A 1 114 ? -9.645 -5.087 25.095 1.00 91.00 114 CYS A O 1
ATOM 859 N N . ILE A 1 115 ? -11.328 -3.761 25.750 1.00 92.25 115 ILE A N 1
ATOM 860 C CA . ILE A 1 115 ? -11.435 -3.079 24.451 1.00 92.25 115 ILE A CA 1
ATOM 861 C C . ILE A 1 115 ? -10.164 -2.273 24.168 1.00 92.25 115 ILE A C 1
ATOM 863 O O . ILE A 1 115 ? -9.685 -2.301 23.037 1.00 92.25 115 ILE A O 1
ATOM 867 N N . LYS A 1 116 ? -9.608 -1.587 25.175 1.00 91.06 116 LYS A N 1
ATOM 868 C CA . LYS A 1 116 ? -8.378 -0.799 25.045 1.00 91.06 116 LYS A CA 1
ATOM 869 C C . LYS A 1 116 ? -7.205 -1.666 24.591 1.00 91.06 116 LYS A C 1
ATOM 871 O O . LYS A 1 116 ? -6.618 -1.369 23.557 1.00 91.06 116 LYS A O 1
ATOM 876 N N . GLU A 1 117 ? -6.922 -2.763 25.292 1.00 92.81 117 GLU A N 1
ATOM 877 C CA . GLU A 1 117 ? -5.832 -3.686 24.933 1.00 92.81 117 GLU A CA 1
ATOM 878 C C . GLU A 1 117 ? -6.013 -4.256 23.517 1.00 92.81 117 GLU A C 1
ATOM 880 O O . GLU A 1 117 ? -5.083 -4.286 22.708 1.00 92.81 117 GLU A O 1
ATOM 885 N N . ASN A 1 118 ? -7.241 -4.651 23.168 1.00 90.50 118 ASN A N 1
ATOM 886 C CA . ASN A 1 118 ? -7.555 -5.136 21.826 1.00 90.50 118 ASN A CA 1
ATOM 887 C C . ASN A 1 118 ? -7.459 -4.049 20.746 1.00 90.50 118 ASN A C 1
ATOM 889 O O . ASN A 1 118 ? -7.238 -4.385 19.582 1.00 90.50 118 ASN A O 1
ATOM 893 N N . SER A 1 119 ? -7.674 -2.779 21.095 1.00 91.12 119 SER A N 1
ATOM 894 C CA . SER A 1 119 ? -7.522 -1.639 20.189 1.00 91.12 119 SER A CA 1
ATOM 895 C C . SER A 1 119 ? -6.048 -1.343 19.935 1.00 91.12 119 SER A C 1
ATOM 897 O O . SER A 1 119 ? -5.665 -1.204 18.781 1.00 91.12 119 SER A O 1
ATOM 899 N N . GLU A 1 120 ? -5.217 -1.329 20.980 1.00 91.31 120 GLU A N 1
ATOM 900 C CA . GLU A 1 120 ? -3.765 -1.124 20.868 1.00 91.31 120 GLU A CA 1
ATOM 901 C C . GLU A 1 120 ? -3.108 -2.208 20.000 1.00 91.31 120 GLU A C 1
ATOM 903 O O . GLU A 1 120 ? -2.219 -1.929 19.194 1.00 91.31 120 GLU A O 1
ATOM 908 N N . LYS A 1 121 ? -3.579 -3.458 20.115 1.00 92.62 121 LYS A N 1
ATOM 909 C CA . LYS A 1 121 ? -3.107 -4.554 19.263 1.00 92.62 121 LYS A CA 1
ATOM 910 C C . LYS A 1 121 ? -3.458 -4.346 17.787 1.00 92.62 121 LYS A C 1
ATOM 912 O O . LYS A 1 121 ? -2.603 -4.571 16.935 1.00 92.62 121 LYS A O 1
ATOM 917 N N . GLU A 1 122 ? -4.689 -3.939 17.469 1.00 92.62 122 GLU A N 1
ATOM 918 C CA . GLU A 1 122 ? -5.066 -3.658 16.072 1.00 92.62 122 GLU A CA 1
ATOM 919 C C . GLU A 1 122 ? -4.351 -2.440 15.515 1.00 92.62 122 GLU A C 1
ATOM 921 O O . GLU A 1 122 ? -3.948 -2.454 14.358 1.00 92.62 122 GLU A O 1
ATOM 926 N N . GLU A 1 123 ? -4.192 -1.397 16.326 1.00 93.44 123 GLU A N 1
ATOM 927 C CA . GLU A 1 123 ? -3.482 -0.188 15.931 1.00 93.44 123 GLU A CA 1
ATOM 928 C C . GLU A 1 123 ? -2.034 -0.512 15.561 1.00 93.44 123 GLU A C 1
ATOM 930 O O . GLU A 1 123 ? -1.566 -0.082 14.511 1.00 93.44 123 GLU A O 1
ATOM 935 N N . ARG A 1 124 ? -1.354 -1.358 16.347 1.00 94.56 124 ARG A N 1
ATOM 936 C CA . ARG A 1 124 ? -0.007 -1.833 16.006 1.00 94.56 124 ARG A CA 1
ATOM 937 C C . ARG A 1 124 ? 0.028 -2.554 14.657 1.00 94.56 124 ARG A C 1
ATOM 939 O O . ARG A 1 124 ? 0.850 -2.208 13.817 1.00 94.56 124 ARG A O 1
ATOM 946 N N . LEU A 1 125 ? -0.879 -3.509 14.433 1.00 94.12 125 LEU A N 1
ATOM 947 C CA . LEU A 1 125 ? -0.959 -4.239 13.159 1.00 94.12 125 LEU A CA 1
ATOM 948 C C . LEU A 1 125 ? -1.285 -3.312 11.982 1.00 94.12 125 LEU A C 1
ATOM 950 O O . LEU A 1 125 ? -0.787 -3.506 10.878 1.00 94.12 125 LEU A O 1
ATOM 954 N N . TYR A 1 126 ? -2.129 -2.304 12.205 1.00 95.69 126 TYR A N 1
ATOM 955 C CA . TYR A 1 126 ? -2.440 -1.292 11.204 1.00 95.69 126 TYR A CA 1
ATOM 956 C C . TYR A 1 126 ? -1.216 -0.434 10.865 1.00 95.69 126 TYR A C 1
ATOM 958 O O . TYR A 1 126 ? -0.974 -0.178 9.690 1.00 95.69 126 TYR A O 1
ATOM 966 N N . ILE A 1 127 ? -0.425 -0.027 11.862 1.00 96.31 127 ILE A N 1
ATOM 967 C CA . ILE A 1 127 ? 0.813 0.738 11.655 1.00 96.31 127 ILE A CA 1
ATOM 968 C C . ILE A 1 127 ? 1.848 -0.090 10.884 1.00 96.31 127 ILE A C 1
ATOM 970 O O . ILE A 1 127 ? 2.455 0.431 9.951 1.00 96.31 127 ILE A O 1
ATOM 974 N N . GLU A 1 128 ? 2.031 -1.365 11.237 1.00 96.75 128 GLU A N 1
ATOM 975 C CA . GLU A 1 128 ? 2.930 -2.283 10.520 1.00 96.75 128 GLU A CA 1
ATOM 976 C C . GLU A 1 128 ? 2.525 -2.412 9.044 1.00 96.75 128 GLU A C 1
ATOM 978 O O . GLU A 1 128 ? 3.345 -2.187 8.154 1.00 96.75 128 GLU A O 1
ATOM 983 N N . LEU A 1 129 ? 1.239 -2.657 8.781 1.00 97.31 129 LEU A N 1
ATOM 984 C CA . LEU A 1 129 ? 0.708 -2.750 7.422 1.00 97.31 129 LEU A CA 1
ATOM 985 C C . LEU A 1 129 ? 0.826 -1.423 6.651 1.00 97.31 129 LEU A C 1
ATOM 987 O O . LEU A 1 129 ? 1.098 -1.408 5.452 1.00 97.31 129 LEU A O 1
ATOM 991 N N . LEU A 1 130 ? 0.627 -0.290 7.328 1.00 97.62 130 LEU A N 1
ATOM 992 C CA . LEU A 1 130 ? 0.765 1.031 6.724 1.00 97.62 130 LEU A CA 1
ATOM 993 C C . LEU A 1 130 ? 2.215 1.311 6.313 1.00 97.62 130 LEU A C 1
ATOM 995 O O . LEU A 1 130 ? 2.437 1.893 5.252 1.00 97.62 130 LEU A O 1
ATOM 999 N N . ALA A 1 131 ? 3.189 0.894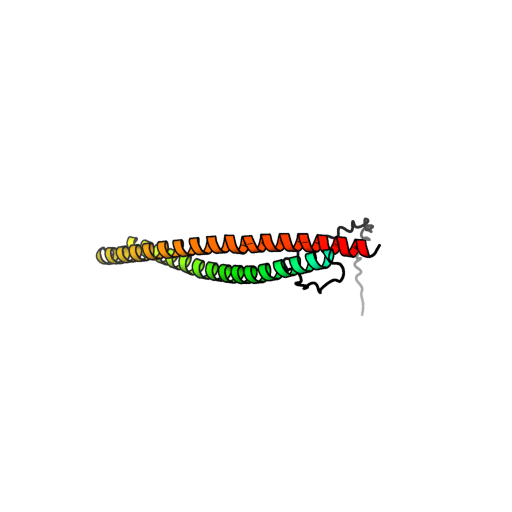 7.124 1.00 98.06 131 ALA A N 1
ATOM 1000 C CA . ALA A 1 131 ? 4.603 1.011 6.788 1.00 98.06 131 ALA A CA 1
ATOM 1001 C C . ALA A 1 131 ? 4.950 0.172 5.549 1.00 98.06 131 ALA A C 1
ATOM 1003 O O . ALA A 1 131 ? 5.567 0.691 4.620 1.00 98.06 131 ALA A O 1
ATOM 1004 N N . GLU A 1 132 ? 4.480 -1.077 5.496 1.00 97.94 132 GLU A N 1
ATOM 1005 C CA . GLU A 1 132 ? 4.654 -1.961 4.338 1.00 97.94 132 GLU A CA 1
ATOM 1006 C C . GLU A 1 132 ? 4.019 -1.369 3.072 1.00 97.94 132 GLU A C 1
ATOM 1008 O O . GLU A 1 132 ? 4.662 -1.279 2.027 1.00 97.94 132 GLU A O 1
ATOM 1013 N N . LYS A 1 133 ? 2.788 -0.851 3.175 1.00 98.12 133 LYS A N 1
ATOM 1014 C CA . LYS A 1 133 ? 2.123 -0.135 2.079 1.00 98.12 133 LYS A CA 1
ATOM 1015 C C . LYS A 1 133 ? 2.968 1.031 1.567 1.00 98.12 133 LYS A C 1
ATOM 1017 O O . LYS A 1 133 ? 3.084 1.209 0.356 1.00 98.12 133 LYS A O 1
ATOM 1022 N N . ILE A 1 134 ? 3.492 1.871 2.462 1.00 98.06 134 ILE A N 1
ATOM 1023 C CA . ILE A 1 134 ? 4.289 3.044 2.078 1.00 98.06 134 ILE A CA 1
ATOM 1024 C C . ILE A 1 134 ? 5.546 2.607 1.326 1.00 98.06 134 ILE A C 1
ATOM 1026 O O . ILE A 1 134 ? 5.865 3.209 0.300 1.00 98.06 134 ILE A O 1
ATOM 1030 N N . ASP A 1 135 ? 6.225 1.568 1.807 1.00 98.12 135 ASP A N 1
ATOM 1031 C CA . ASP A 1 135 ? 7.438 1.050 1.181 1.00 98.12 135 ASP A CA 1
ATOM 1032 C C . ASP A 1 135 ? 7.150 0.484 -0.217 1.00 98.12 135 ASP A C 1
ATOM 1034 O O . ASP A 1 135 ? 7.673 0.995 -1.210 1.00 98.12 135 ASP A O 1
ATOM 1038 N N . VAL A 1 136 ? 6.212 -0.464 -0.327 1.00 98.06 136 VAL A N 1
ATOM 1039 C CA . VAL A 1 136 ? 5.856 -1.116 -1.600 1.00 98.06 136 VAL A CA 1
ATOM 1040 C C . VAL A 1 136 ? 5.324 -0.110 -2.620 1.00 98.06 136 VAL A C 1
ATOM 1042 O O . VAL A 1 136 ? 5.767 -0.090 -3.768 1.00 98.06 136 VAL A O 1
ATOM 1045 N N . CYS A 1 137 ? 4.406 0.778 -2.232 1.00 97.56 137 CYS A N 1
ATOM 1046 C CA . CYS A 1 137 ? 3.913 1.811 -3.144 1.00 97.56 137 CYS A CA 1
ATOM 1047 C C . CYS A 1 137 ? 5.006 2.842 -3.496 1.00 97.56 137 CYS A C 1
ATOM 1049 O O . CYS A 1 137 ? 4.994 3.416 -4.585 1.00 97.56 137 CYS A O 1
ATOM 1051 N N . GLY A 1 138 ? 5.979 3.065 -2.608 1.00 97.62 138 GLY A N 1
ATOM 1052 C CA . GLY A 1 138 ? 7.176 3.849 -2.899 1.00 97.62 138 GLY A CA 1
ATOM 1053 C C . GLY A 1 138 ? 8.064 3.193 -3.961 1.00 97.62 138 GLY A C 1
ATOM 1054 O O . GLY A 1 138 ? 8.561 3.885 -4.853 1.00 97.62 138 GLY A O 1
ATOM 1055 N N . GLU A 1 139 ? 8.228 1.869 -3.920 1.00 97.50 139 GLU A N 1
ATOM 1056 C CA . GLU A 1 139 ? 8.924 1.109 -4.965 1.00 97.50 139 GLU A CA 1
ATOM 1057 C C . GLU A 1 139 ? 8.227 1.225 -6.324 1.00 97.50 139 GLU A C 1
ATOM 1059 O O . GLU A 1 139 ? 8.907 1.409 -7.334 1.00 97.50 139 GLU A O 1
ATOM 1064 N N . VAL A 1 140 ? 6.890 1.196 -6.356 1.00 97.88 140 VAL A N 1
ATOM 1065 C CA . VAL A 1 140 ? 6.100 1.402 -7.585 1.00 97.88 140 VAL A CA 1
ATOM 1066 C C . VAL A 1 140 ? 6.448 2.740 -8.238 1.00 97.88 140 VAL A C 1
ATOM 1068 O O . VAL A 1 140 ? 6.812 2.765 -9.412 1.00 97.88 140 VAL A O 1
ATOM 1071 N N . ASN A 1 141 ? 6.438 3.831 -7.467 1.00 96.75 141 ASN A N 1
ATOM 1072 C CA . ASN A 1 141 ? 6.778 5.165 -7.976 1.00 96.75 141 ASN A CA 1
ATOM 1073 C C . ASN A 1 141 ? 8.221 5.230 -8.512 1.00 96.75 141 ASN A C 1
ATOM 1075 O O . ASN A 1 141 ? 8.499 5.872 -9.524 1.00 96.75 141 ASN A O 1
ATOM 1079 N N . ARG A 1 142 ? 9.164 4.551 -7.843 1.00 97.69 142 ARG A N 1
ATOM 1080 C CA . ARG A 1 142 ? 10.564 4.472 -8.298 1.00 97.69 142 ARG A CA 1
ATOM 1081 C C . ARG A 1 142 ? 10.699 3.678 -9.597 1.00 97.69 142 ARG A C 1
ATOM 1083 O O . ARG A 1 142 ? 11.485 4.063 -10.462 1.00 97.69 142 ARG A O 1
ATOM 1090 N N . LEU A 1 143 ? 9.973 2.568 -9.730 1.00 96.88 143 LEU A N 1
ATOM 1091 C CA . LEU A 1 143 ? 9.968 1.744 -10.939 1.00 96.88 143 LEU A CA 1
ATOM 1092 C C . LEU A 1 143 ? 9.360 2.502 -12.119 1.00 96.88 143 LEU A C 1
ATOM 1094 O O . LEU A 1 143 ? 9.957 2.506 -13.192 1.00 96.88 143 LEU A O 1
ATOM 1098 N N . GLU A 1 144 ? 8.252 3.206 -11.900 1.00 95.25 144 GLU A N 1
ATOM 1099 C CA . GLU A 1 144 ? 7.618 4.063 -12.903 1.00 95.25 144 GLU A CA 1
ATOM 1100 C C . GLU A 1 144 ? 8.576 5.148 -13.408 1.00 95.25 144 GLU A C 1
ATOM 1102 O O . GLU A 1 144 ? 8.787 5.284 -14.612 1.00 95.25 144 GLU A O 1
ATOM 1107 N N . ALA A 1 145 ? 9.253 5.858 -12.499 1.00 95.81 145 ALA A N 1
ATOM 1108 C CA . ALA A 1 145 ? 10.241 6.869 -12.874 1.00 95.81 145 ALA A CA 1
ATOM 1109 C C . ALA A 1 145 ? 11.385 6.286 -13.725 1.00 95.81 145 ALA A C 1
ATOM 1111 O O . ALA A 1 145 ? 11.776 6.879 -14.732 1.00 95.81 145 ALA A O 1
ATOM 1112 N N . ARG A 1 146 ? 11.901 5.102 -13.360 1.00 96.00 146 ARG A N 1
ATOM 1113 C CA . ARG A 1 146 ? 12.951 4.412 -14.130 1.00 96.00 146 ARG A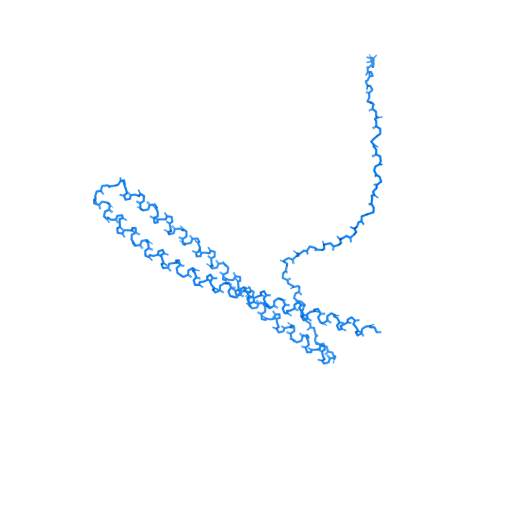 CA 1
ATOM 1114 C C . ARG A 1 146 ? 12.457 3.955 -15.498 1.00 96.00 146 ARG A C 1
ATOM 1116 O O . ARG A 1 146 ? 13.208 4.039 -16.464 1.00 96.00 146 ARG A O 1
ATOM 1123 N N . MET A 1 147 ? 11.223 3.465 -15.591 1.00 94.69 147 MET A N 1
ATOM 1124 C CA . MET A 1 147 ? 10.618 3.092 -16.869 1.00 94.69 147 MET A CA 1
ATOM 1125 C C . MET A 1 147 ? 10.505 4.300 -17.791 1.00 94.69 147 MET A C 1
ATOM 1127 O O . MET A 1 147 ? 10.972 4.223 -18.923 1.00 94.69 147 MET A O 1
ATOM 1131 N N . ASN A 1 148 ? 9.989 5.421 -17.284 1.00 92.25 148 ASN A N 1
ATOM 1132 C CA . ASN A 1 148 ? 9.855 6.663 -18.045 1.00 92.25 148 ASN A CA 1
ATOM 1133 C C . ASN A 1 148 ? 11.218 7.182 -18.537 1.00 92.25 148 ASN A C 1
ATOM 1135 O O . ASN A 1 148 ? 11.341 7.633 -19.674 1.00 92.25 148 ASN A O 1
ATOM 1139 N N . GLU A 1 149 ? 12.272 7.071 -17.720 1.00 94.25 149 GLU A N 1
ATOM 1140 C CA . GLU A 1 149 ? 13.637 7.430 -18.130 1.00 94.25 149 GLU A CA 1
ATOM 1141 C C . GLU A 1 149 ? 14.143 6.552 -19.289 1.00 94.25 149 GLU A C 1
ATOM 1143 O O . GLU A 1 149 ? 14.741 7.047 -20.247 1.00 94.25 149 GLU A O 1
ATOM 1148 N N . VAL A 1 150 ? 13.921 5.237 -19.211 1.00 93.06 150 VAL A N 1
ATOM 1149 C CA . VAL A 1 150 ? 14.337 4.297 -20.262 1.00 93.06 150 VAL A CA 1
ATOM 1150 C C . VAL A 1 150 ? 13.518 4.506 -21.532 1.00 93.06 150 VAL A C 1
ATOM 1152 O O . VAL A 1 150 ? 14.085 4.486 -22.622 1.00 93.06 150 VAL A O 1
ATOM 1155 N N . GLU A 1 151 ? 12.219 4.759 -21.404 1.00 90.69 151 GLU A N 1
ATOM 1156 C CA . GLU A 1 151 ? 11.337 5.077 -22.524 1.00 90.69 151 GLU A CA 1
ATOM 1157 C C . GLU A 1 151 ? 11.786 6.345 -23.253 1.00 90.69 151 GLU A C 1
ATOM 1159 O O . GLU A 1 151 ? 11.903 6.339 -24.477 1.00 90.69 151 GLU A O 1
ATOM 1164 N N . ALA A 1 152 ? 12.152 7.399 -22.518 1.00 90.69 152 ALA A N 1
ATOM 1165 C CA . ALA A 1 152 ? 12.697 8.617 -23.110 1.00 90.69 152 ALA A CA 1
ATOM 1166 C C . ALA A 1 152 ? 14.006 8.356 -23.884 1.00 90.69 152 ALA A C 1
ATOM 1168 O O . ALA A 1 152 ? 14.198 8.883 -24.982 1.00 90.69 152 ALA A O 1
ATOM 1169 N N . LYS A 1 153 ? 14.899 7.500 -23.357 1.00 91.25 153 LYS A N 1
ATOM 1170 C CA . LYS A 1 153 ? 16.133 7.091 -24.060 1.00 91.25 153 LYS A CA 1
ATOM 1171 C C . LYS A 1 153 ? 15.834 6.299 -25.330 1.00 91.25 153 LYS A C 1
ATOM 1173 O O . LYS A 1 153 ? 16.471 6.532 -26.354 1.00 91.25 153 LYS A O 1
ATOM 1178 N N . ILE A 1 154 ? 14.870 5.384 -25.264 1.00 89.19 154 ILE A N 1
ATOM 1179 C CA . ILE A 1 154 ? 14.391 4.614 -26.414 1.00 89.19 154 ILE A CA 1
ATOM 1180 C C . ILE A 1 154 ? 13.871 5.556 -27.500 1.00 89.19 154 ILE A C 1
ATOM 1182 O O . ILE A 1 154 ? 14.317 5.467 -28.640 1.00 89.19 154 ILE A O 1
ATOM 1186 N N . GLN A 1 155 ? 12.975 6.479 -27.144 1.00 87.06 155 GLN A N 1
ATOM 1187 C CA . GLN A 1 155 ? 12.408 7.439 -28.087 1.00 87.06 155 GLN A CA 1
ATOM 1188 C C . GLN A 1 155 ? 13.516 8.276 -28.732 1.00 87.06 155 GLN A C 1
ATOM 1190 O O . GLN A 1 155 ? 13.579 8.356 -29.954 1.00 87.06 155 GLN A O 1
ATOM 1195 N N . SER A 1 156 ? 14.448 8.820 -27.941 1.00 88.06 156 SER A N 1
ATOM 1196 C CA . SER A 1 156 ? 15.565 9.608 -28.476 1.00 88.06 156 SER A CA 1
ATOM 1197 C C . SER A 1 156 ? 16.431 8.830 -29.473 1.00 88.06 156 SER A C 1
ATOM 1199 O O . SER A 1 156 ? 16.857 9.415 -30.465 1.00 88.06 156 SER A O 1
ATOM 1201 N N . LEU A 1 157 ? 16.694 7.542 -29.237 1.00 84.56 157 LEU A N 1
ATOM 1202 C CA . LEU A 1 157 ? 17.464 6.719 -30.173 1.00 84.56 157 LEU A CA 1
ATOM 1203 C C . LEU A 1 157 ? 16.686 6.437 -31.458 1.00 84.56 157 LEU A C 1
ATOM 1205 O O . LEU A 1 157 ? 17.224 6.632 -32.540 1.00 84.56 157 LEU A O 1
ATOM 1209 N N . LEU A 1 158 ? 15.414 6.048 -31.344 1.00 81.38 158 LEU A N 1
ATOM 1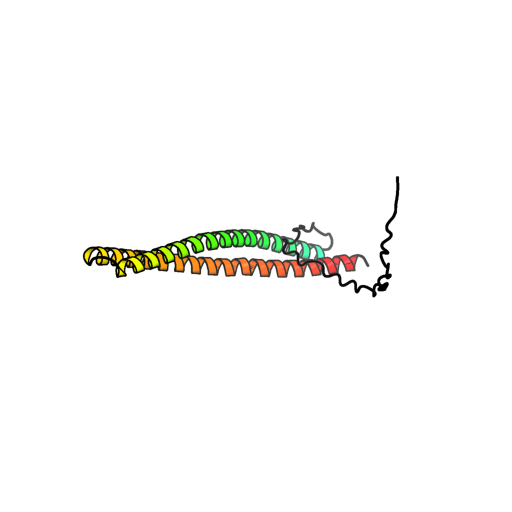210 C CA . LEU A 1 158 ? 14.576 5.747 -32.507 1.00 81.38 158 LEU A CA 1
ATOM 1211 C C . LEU A 1 158 ? 14.349 6.977 -33.402 1.00 81.38 158 LEU A C 1
ATOM 1213 O O . LEU A 1 158 ? 14.274 6.831 -34.618 1.00 81.38 158 LEU A O 1
ATOM 1217 N N . PHE A 1 159 ? 14.263 8.179 -32.820 1.00 77.88 159 PHE A N 1
ATOM 1218 C CA . PHE A 1 159 ? 14.182 9.428 -33.584 1.00 77.88 159 PHE A CA 1
ATOM 1219 C C . PHE A 1 159 ? 15.502 9.783 -34.286 1.00 77.88 159 PHE A C 1
ATOM 1221 O O . PHE A 1 159 ? 15.466 10.304 -35.397 1.00 77.88 159 PHE A O 1
ATOM 1228 N N . ASN A 1 160 ? 16.652 9.499 -33.667 1.00 68.19 160 ASN A N 1
ATOM 1229 C CA . ASN A 1 160 ? 17.964 9.798 -34.248 1.00 68.19 160 ASN A CA 1
ATOM 1230 C C . ASN A 1 160 ? 18.381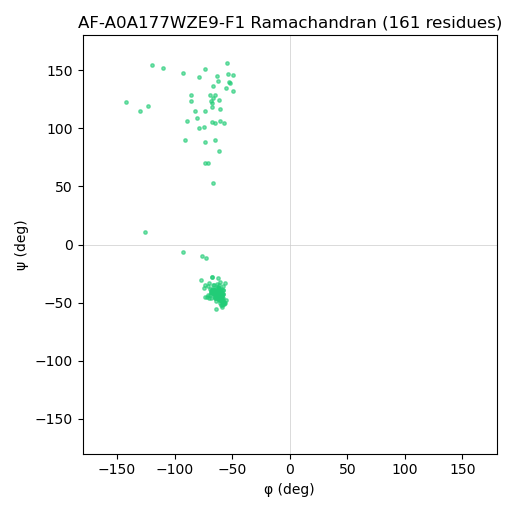 8.801 -35.342 1.00 68.19 160 ASN A C 1
ATOM 1232 O O . ASN A 1 160 ? 19.066 9.204 -36.271 1.00 68.19 160 ASN A O 1
ATOM 1236 N N . ASP A 1 161 ? 17.951 7.537 -35.272 1.00 59.75 161 ASP A N 1
ATOM 1237 C CA . ASP A 1 161 ? 18.211 6.530 -36.319 1.00 59.75 161 ASP A CA 1
ATOM 1238 C C . ASP A 1 161 ? 17.385 6.765 -37.607 1.00 59.75 161 ASP A C 1
ATOM 1240 O O . ASP A 1 161 ? 17.642 6.132 -38.631 1.00 59.75 161 ASP A O 1
ATOM 1244 N N . GLN A 1 162 ? 16.380 7.651 -37.572 1.00 56.56 162 GLN A N 1
ATOM 1245 C CA . GLN A 1 162 ? 15.562 8.025 -38.738 1.00 56.56 162 GLN A CA 1
ATOM 1246 C C . GLN A 1 162 ? 16.082 9.257 -39.506 1.00 56.56 162 GLN A C 1
ATOM 1248 O O . GLN A 1 162 ? 15.517 9.574 -40.557 1.00 56.56 162 GLN A O 1
ATOM 1253 N N . GLN A 1 163 ? 17.109 9.952 -39.001 1.00 43.22 163 GLN A N 1
ATOM 1254 C CA . GLN A 1 163 ? 17.778 11.079 -39.674 1.00 43.22 163 GLN A CA 1
ATOM 1255 C C . GLN A 1 163 ? 19.027 10.624 -40.428 1.00 43.22 163 GLN A C 1
ATOM 1257 O O . GLN A 1 163 ? 19.266 11.191 -41.519 1.00 43.22 163 GLN A O 1
#

Sequence (163 aa):
MSSAIVVSTSESPAPTFEPSPSTSGSSSPSGSGPPSAILFQPHSDTRVANLFSYYNTLLKQYNLKAAECEILKQECEKRNVVVQGKTLLYIRTLAKCTHTDPSTNLQLKATSNCIKENSEKEERLYIELLAEKIDVCGEVNRLEARMNEVEAKIQSLLFNDQQ

Nearest PDB structures (foldseek):
  6ox7-assembly1_C  TM=8.724E-01  e=2.487E-01  Homo sapiens
  5nnv-assembly2_B  TM=8.709E-01  e=2.797E-01  Bacillus subtilis subsp. subtilis str. 168
  4whe-assembly1_A  TM=4.912E-01  e=9.044E-01  Escherichia coli K-12
  6zw4-assembly1_E  TM=4.409E-01  e=2.313E+00  Nostoc punctiforme

Foldseek 3Di:
DDDDDDDDDDDDDDDDDDDDDDDPPPPDDPPPDDPPPDQDDADPDPVLRVLSVVLNVLSVVLVVLVVVLVVLVVVLVVLVVVLVVLVVVLVVLVVVLVPDDPVVNVVSVVVSVVSVVVSVVSVVVSVVSVVVSVVSVVVSVVSSVVSVVSVVVSVVVVVVVVD

Radius of gyration: 32.68 Å; Cα contacts (8 Å, |Δi|>4): 83; chains: 1; bounding box: 82×58×81 Å

pLDDT: mean 79.93, std 20.28, range [34.53, 98.12]

Secondary structure (DSSP, 8-state):
-----------PPPP----PPP----------PPP---PPPP-SSHHHHHHHHHHHHHHHHHHHHHHHHHHHHHHHHHHHHHHHHHHHHHHHHHHHHTTS-HHHHHHHHHHHHHHHHHHHHHHHHHHHHHHHHHHHHHHHHHHHHHHHHHHHHHHHHHHHTT-

Organism: Batrachochytrium dendrobatidis (strain JEL423) (NCBI:txid403673)

Solvent-accessible surface area (backbone atoms only — not comparable to full-atom values): 9553 Å² total; per-residue (Å²): 135,89,81,90,83,90,78,87,79,83,81,74,85,75,83,85,76,78,83,72,86,77,79,84,75,83,75,74,77,90,68,92,58,78,74,81,86,72,72,62,72,91,49,89,54,66,71,60,26,50,51,34,54,49,41,47,51,43,51,54,52,30,56,55,35,45,54,52,27,52,51,37,51,55,50,46,54,57,44,50,53,51,42,52,52,42,52,52,52,31,54,56,36,52,62,47,39,80,77,48,60,73,72,59,23,55,53,35,50,54,50,30,50,53,43,46,57,56,34,55,54,46,46,50,54,44,52,54,48,46,51,50,29,52,50,42,42,46,49,28,55,53,37,50,53,53,38,53,54,47,49,52,53,51,51,55,49,60,59,58,78,73,110